Protein AF-A0A423TN05-F1 (afdb_monomer_lite)

Structure (mmCIF, N/CA/C/O backbone):
data_AF-A0A423TN05-F1
#
_entry.id   AF-A0A423TN05-F1
#
loop_
_atom_site.group_PDB
_atom_site.id
_atom_site.type_symbol
_atom_site.label_atom_id
_atom_site.label_alt_id
_atom_site.label_comp_id
_atom_site.label_asym_id
_atom_site.label_entity_id
_atom_site.label_seq_id
_atom_site.pdbx_PDB_ins_code
_atom_site.Cartn_x
_atom_site.Cartn_y
_atom_site.Cartn_z
_atom_site.occupancy
_atom_site.B_iso_or_equiv
_atom_site.auth_seq_id
_atom_site.auth_comp_id
_atom_site.auth_asym_id
_atom_site.auth_atom_id
_atom_site.pdbx_PDB_model_num
ATOM 1 N N . MET A 1 1 ? -18.239 -8.467 17.567 1.00 68.38 1 MET A N 1
ATOM 2 C CA . MET A 1 1 ? -18.371 -7.233 18.370 1.00 68.38 1 MET A CA 1
ATOM 3 C C . MET A 1 1 ? -17.224 -6.339 17.962 1.00 68.38 1 MET A C 1
ATOM 5 O O . MET A 1 1 ? -16.100 -6.819 17.980 1.00 68.38 1 MET A O 1
ATOM 9 N N . HIS A 1 2 ? -17.507 -5.119 17.522 1.00 74.50 2 HIS A N 1
ATOM 10 C CA . HIS A 1 2 ? -16.473 -4.130 17.228 1.00 74.50 2 HIS A CA 1
ATOM 11 C C . HIS A 1 2 ? -16.361 -3.203 18.440 1.00 74.50 2 HIS A C 1
ATOM 13 O O . HIS A 1 2 ? -17.388 -2.873 19.030 1.00 74.50 2 HIS A O 1
ATOM 19 N N . VAL A 1 3 ? -15.141 -2.853 18.846 1.00 79.81 3 VAL A N 1
ATOM 20 C CA . VAL A 1 3 ? -14.885 -2.032 20.035 1.00 79.81 3 VAL A CA 1
ATOM 21 C C . VAL A 1 3 ? -13.972 -0.884 19.646 1.00 79.81 3 VAL A C 1
ATOM 23 O O . VAL A 1 3 ? -12.955 -1.103 18.990 1.00 79.81 3 VAL A O 1
ATOM 26 N N . THR A 1 4 ? -14.320 0.329 20.067 1.00 86.25 4 THR A N 1
ATOM 27 C CA . THR A 1 4 ? -13.468 1.506 19.892 1.00 86.25 4 THR A CA 1
ATOM 28 C C . THR A 1 4 ? -12.917 1.948 21.241 1.00 86.25 4 THR A C 1
ATOM 30 O O . THR A 1 4 ? -13.667 2.341 22.134 1.00 86.25 4 THR A O 1
ATOM 33 N N . PHE A 1 5 ? -11.595 1.892 21.393 1.00 91.25 5 PHE A N 1
ATOM 34 C CA . PHE A 1 5 ? -10.925 2.223 22.645 1.00 91.25 5 PHE A CA 1
ATOM 35 C C . PHE A 1 5 ? -10.486 3.692 22.665 1.00 91.25 5 PHE A C 1
ATOM 37 O O . PHE A 1 5 ? -9.635 4.103 21.882 1.00 91.25 5 PHE A O 1
ATOM 44 N N . HIS A 1 6 ? -11.068 4.475 23.576 1.00 90.75 6 HIS A N 1
ATOM 45 C CA . HIS A 1 6 ? -10.714 5.885 23.806 1.00 90.75 6 HIS A CA 1
ATOM 46 C C . HIS A 1 6 ? -10.140 6.126 25.212 1.00 90.75 6 HIS A C 1
ATOM 48 O O . HIS A 1 6 ? -9.996 7.272 25.629 1.00 90.75 6 HIS A O 1
ATOM 54 N N . GLY A 1 7 ? -9.873 5.053 25.958 1.00 91.56 7 GLY A N 1
ATOM 55 C CA . GLY A 1 7 ? -9.430 5.094 27.347 1.00 91.56 7 GLY A CA 1
ATOM 56 C C . GLY A 1 7 ? -10.239 4.166 28.248 1.00 91.56 7 GLY A C 1
ATOM 57 O O . GLY A 1 7 ? -11.402 3.849 27.966 1.00 91.56 7 GLY A O 1
ATOM 58 N N . ARG A 1 8 ? -9.598 3.763 29.349 1.00 95.50 8 ARG A N 1
ATOM 59 C CA . ARG A 1 8 ? -10.096 2.840 30.376 1.00 95.50 8 ARG A CA 1
ATOM 60 C C . ARG A 1 8 ? -11.562 3.053 30.749 1.00 95.50 8 ARG A C 1
ATOM 62 O O . ARG A 1 8 ? -12.398 2.192 30.487 1.00 95.50 8 ARG A O 1
ATOM 69 N N . ASP A 1 9 ? -11.891 4.215 31.310 1.00 96.00 9 ASP A N 1
ATOM 70 C CA . ASP A 1 9 ? -13.208 4.432 31.920 1.00 96.00 9 ASP A CA 1
ATOM 71 C C . ASP A 1 9 ? -14.347 4.349 30.898 1.00 96.00 9 ASP A C 1
ATOM 73 O O . ASP A 1 9 ? -15.434 3.856 31.195 1.00 96.00 9 ASP A O 1
ATOM 77 N N . ARG A 1 10 ? -14.108 4.834 29.673 1.00 95.12 10 ARG A N 1
ATOM 78 C CA . ARG A 1 10 ? -15.095 4.766 28.591 1.00 95.12 10 ARG A CA 1
ATOM 79 C C . ARG A 1 10 ? -15.298 3.328 28.131 1.00 95.12 10 ARG A C 1
ATOM 81 O O . ARG A 1 10 ? -16.438 2.900 27.985 1.00 95.12 10 ARG A O 1
ATOM 88 N N . PHE A 1 11 ? -14.207 2.589 27.954 1.00 95.88 11 PHE A N 1
ATOM 89 C CA . PHE A 1 11 ? -14.246 1.197 27.523 1.00 95.88 11 PHE A CA 1
ATOM 90 C C . PHE A 1 11 ? -15.026 0.313 28.504 1.00 95.88 11 PHE A C 1
ATOM 92 O O . PHE A 1 11 ? -15.902 -0.445 28.093 1.00 95.88 11 PHE A O 1
ATOM 99 N N . LEU A 1 12 ? -14.767 0.454 29.804 1.00 95.88 12 LEU A N 1
ATOM 100 C CA . LEU A 1 12 ? -15.429 -0.350 30.833 1.00 95.88 12 LEU A CA 1
ATOM 101 C C . LEU A 1 12 ? -16.921 -0.041 30.937 1.00 95.88 12 LEU A C 1
ATOM 103 O O . LEU A 1 12 ? -17.728 -0.962 31.058 1.00 95.88 12 LEU A O 1
ATOM 107 N N . ARG A 1 13 ? -17.297 1.240 30.832 1.00 96.12 13 ARG A N 1
ATOM 108 C CA . ARG A 1 13 ? -18.707 1.649 30.823 1.00 96.12 13 ARG A CA 1
ATOM 109 C C . ARG A 1 13 ? -19.457 1.154 29.590 1.00 96.12 13 ARG A C 1
ATOM 111 O O . ARG A 1 13 ? -20.594 0.720 29.721 1.00 96.12 13 ARG A O 1
ATOM 118 N N . GLU A 1 14 ? -18.853 1.245 28.407 1.00 94.94 14 GLU A N 1
ATOM 119 C CA . GLU A 1 14 ? -19.533 0.930 27.142 1.00 94.94 14 GLU A CA 1
ATOM 120 C C . GLU A 1 14 ? -19.560 -0.576 26.840 1.00 94.94 14 GLU A C 1
ATOM 122 O O . GLU A 1 14 ? -20.559 -1.085 26.333 1.00 94.94 14 GLU A O 1
ATOM 127 N N . TYR A 1 15 ? -18.486 -1.303 27.161 1.00 95.06 15 TYR A N 1
ATOM 128 C CA . TYR A 1 15 ? -18.308 -2.692 26.726 1.00 95.06 15 TYR A CA 1
ATOM 129 C C . TYR A 1 15 ? -18.210 -3.698 27.877 1.00 95.06 15 TYR A C 1
ATOM 131 O O . TYR A 1 15 ? -18.314 -4.897 27.621 1.00 95.06 15 TYR A O 1
ATOM 139 N N . GLY A 1 16 ? -18.042 -3.258 29.130 1.00 94.38 16 GLY A N 1
ATOM 140 C CA . GLY A 1 16 ? -17.776 -4.144 30.268 1.00 94.38 16 GLY A CA 1
ATOM 141 C C . GLY A 1 16 ? -18.846 -5.217 30.480 1.00 94.38 16 GLY A C 1
ATOM 142 O O . GLY A 1 16 ? -18.536 -6.407 30.515 1.00 94.38 16 GLY A O 1
ATOM 143 N N . GLU A 1 17 ? -20.118 -4.825 30.552 1.00 94.81 17 GLU A N 1
ATOM 144 C CA . GLU A 1 17 ? -21.219 -5.779 30.757 1.00 94.81 17 GLU A CA 1
ATOM 145 C C . GLU A 1 17 ? -21.433 -6.694 29.544 1.00 94.81 17 GLU A C 1
ATOM 147 O O . GLU A 1 17 ? -21.619 -7.902 29.694 1.00 94.81 17 GLU A O 1
ATOM 152 N N . VAL A 1 18 ? -21.305 -6.160 28.325 1.00 94.56 18 VAL A N 1
ATOM 153 C CA . VAL A 1 18 ? -21.417 -6.956 27.091 1.00 94.56 18 VAL A CA 1
ATOM 154 C C . VAL A 1 18 ? -20.306 -8.008 27.010 1.00 94.56 18 VAL A C 1
ATOM 156 O O . VAL A 1 18 ? -20.554 -9.146 26.605 1.00 94.56 18 VAL A O 1
ATOM 159 N N . LEU A 1 19 ? -19.085 -7.654 27.418 1.00 93.56 19 LEU A N 1
ATOM 160 C CA . LEU A 1 19 ? -17.951 -8.573 27.484 1.00 93.56 19 LEU A CA 1
ATOM 161 C C . LEU A 1 19 ? -18.194 -9.676 28.518 1.00 93.56 19 LEU A C 1
ATOM 163 O O . LEU A 1 19 ? -17.976 -10.848 28.204 1.00 93.56 19 LEU A O 1
ATOM 167 N N . LYS A 1 20 ? -18.705 -9.335 29.708 1.00 94.44 20 LYS A N 1
ATOM 168 C CA . LYS A 1 20 ? -19.071 -10.322 30.738 1.00 94.44 20 LYS A CA 1
ATOM 169 C C . LYS A 1 20 ? -20.142 -11.291 30.254 1.00 94.44 20 LYS A C 1
ATOM 171 O O . LYS A 1 20 ? -19.968 -12.501 30.373 1.00 94.44 20 LYS A O 1
ATOM 176 N N . MET A 1 21 ? -21.197 -10.786 29.611 1.00 93.75 21 MET A N 1
ATOM 177 C CA . MET A 1 21 ? -22.241 -11.621 29.002 1.00 93.75 21 MET A CA 1
ATOM 178 C C . MET A 1 21 ? -21.695 -12.579 27.934 1.00 93.75 21 MET A C 1
ATOM 180 O O . MET A 1 21 ? -22.282 -13.630 27.687 1.00 93.75 21 MET A O 1
ATOM 184 N N . LYS A 1 22 ? -20.572 -12.234 27.296 1.00 90.44 22 LYS A N 1
ATOM 185 C CA . LYS A 1 22 ? -19.882 -13.078 26.310 1.00 90.44 22 LYS A CA 1
ATOM 186 C C . LYS A 1 22 ? -18.783 -13.964 26.908 1.00 90.44 22 LYS A C 1
ATOM 188 O O . LYS A 1 22 ? -18.061 -14.605 26.150 1.00 90.44 22 LYS A O 1
ATOM 193 N N . GLY A 1 23 ? -18.680 -14.037 28.235 1.00 92.56 23 GLY A N 1
ATOM 194 C CA . GLY A 1 23 ? -17.768 -14.935 28.945 1.00 92.56 23 GLY A CA 1
ATOM 195 C C . GLY A 1 23 ? -16.442 -14.307 29.384 1.00 92.56 23 GLY A C 1
ATOM 196 O O . GLY A 1 23 ? -15.579 -15.023 29.891 1.00 92.56 23 GLY A O 1
ATOM 197 N N . CYS A 1 24 ? -16.256 -12.992 29.226 1.00 90.38 24 CYS A N 1
ATOM 198 C CA . CYS A 1 24 ? -15.101 -12.297 29.795 1.00 90.38 24 CYS A CA 1
ATOM 199 C C . CYS A 1 24 ? -15.228 -12.239 31.326 1.00 90.38 24 CYS A C 1
ATOM 201 O O . CYS A 1 24 ? -16.207 -11.710 31.847 1.00 90.38 24 CYS A O 1
ATOM 203 N N . ARG A 1 25 ? -14.243 -12.774 32.058 1.00 92.31 25 ARG A N 1
ATOM 204 C CA . ARG A 1 25 ? -14.286 -12.808 33.531 1.00 92.31 25 ARG A CA 1
ATOM 205 C C . ARG A 1 25 ? -14.099 -11.423 34.147 1.00 92.31 25 ARG A C 1
ATOM 207 O O . ARG A 1 25 ? -14.848 -11.062 35.049 1.00 92.31 25 ARG A O 1
ATOM 214 N N . ASN A 1 26 ? -13.132 -10.658 33.645 1.00 94.25 26 ASN A N 1
ATOM 215 C CA . ASN A 1 26 ? -12.860 -9.301 34.095 1.00 94.25 26 ASN A CA 1
ATOM 216 C C . ASN A 1 26 ? -12.418 -8.416 32.912 1.00 94.25 26 ASN A C 1
ATOM 218 O O . ASN A 1 26 ? -11.277 -8.520 32.468 1.00 94.25 26 ASN A O 1
ATOM 222 N N . PRO A 1 27 ? -13.299 -7.544 32.389 1.00 92.56 27 PRO A N 1
ATOM 223 C CA . PRO A 1 27 ? -12.954 -6.625 31.302 1.00 92.56 27 PRO A CA 1
ATOM 224 C C . PRO A 1 27 ? -11.807 -5.657 31.629 1.00 92.56 27 PRO A C 1
ATOM 226 O O . PRO A 1 27 ? -11.171 -5.156 30.706 1.00 92.56 27 PRO A O 1
ATOM 229 N N . GLU A 1 28 ? -11.534 -5.409 32.914 1.00 94.75 28 GLU A N 1
ATOM 230 C CA . GLU A 1 28 ? -10.420 -4.571 33.370 1.00 94.75 28 GLU A CA 1
ATOM 231 C C . GLU A 1 28 ? -9.064 -5.084 32.884 1.00 94.75 28 GLU A C 1
ATOM 233 O O . GLU A 1 28 ? -8.199 -4.295 32.513 1.00 94.75 28 GLU A O 1
ATOM 238 N N . ASP A 1 29 ? -8.909 -6.408 32.827 1.00 94.00 29 ASP A N 1
ATOM 239 C CA . ASP A 1 29 ? -7.648 -7.059 32.470 1.00 94.00 29 ASP A CA 1
ATOM 240 C C . ASP A 1 29 ? -7.245 -6.749 31.015 1.00 94.00 29 ASP A C 1
ATOM 242 O O . ASP A 1 29 ? -6.069 -6.789 30.670 1.00 94.00 29 ASP A O 1
ATOM 246 N N . LEU A 1 30 ? -8.212 -6.384 30.161 1.00 92.38 30 LEU A N 1
ATOM 247 C CA . LEU A 1 30 ? -7.977 -6.029 28.758 1.00 92.38 30 LEU A CA 1
ATOM 248 C C . LEU A 1 30 ? -7.470 -4.593 28.578 1.00 92.38 30 LEU A C 1
ATOM 250 O O . LEU A 1 30 ? -6.948 -4.259 27.516 1.00 92.38 30 LEU A O 1
ATOM 254 N N . VAL A 1 31 ? -7.657 -3.719 29.571 1.00 94.12 31 VAL A N 1
ATOM 255 C CA . VAL A 1 31 ? -7.372 -2.282 29.432 1.00 94.12 31 VAL A CA 1
ATOM 256 C C . VAL A 1 31 ? -5.892 -2.045 29.164 1.00 94.12 31 VAL A C 1
ATOM 258 O O . VAL A 1 31 ? -5.564 -1.291 28.252 1.00 94.12 31 VAL A O 1
ATOM 261 N N . GLN A 1 32 ? -5.011 -2.716 29.909 1.00 92.94 32 GLN A N 1
ATOM 262 C CA . GLN A 1 32 ? -3.569 -2.552 29.746 1.00 92.94 32 GLN A CA 1
ATOM 263 C C . GLN A 1 32 ? -3.119 -2.946 28.331 1.00 92.94 32 GLN A C 1
ATOM 265 O O . GLN A 1 32 ? -2.434 -2.170 27.668 1.00 92.94 32 GLN A O 1
ATOM 270 N N . GLU A 1 33 ? -3.554 -4.107 27.832 1.00 93.06 33 GLU A N 1
ATOM 271 C CA . GLU A 1 33 ? -3.211 -4.565 26.479 1.00 93.06 33 GLU A CA 1
ATOM 272 C C . GLU A 1 33 ? -3.731 -3.604 25.396 1.00 93.06 33 GLU A C 1
ATOM 274 O O . GLU A 1 33 ? -3.050 -3.345 24.402 1.00 93.06 33 GLU A O 1
ATOM 279 N N . LEU A 1 34 ? -4.927 -3.036 25.587 1.00 93.25 34 LEU A N 1
ATOM 280 C CA . LEU A 1 34 ? -5.506 -2.060 24.662 1.00 93.25 34 LEU A CA 1
ATOM 281 C C . LEU A 1 34 ? -4.737 -0.732 24.668 1.00 93.25 34 LEU A C 1
ATOM 283 O O . LEU A 1 34 ? -4.505 -0.160 23.601 1.00 93.25 34 LEU A O 1
ATOM 287 N N . GLU A 1 35 ? -4.319 -0.247 25.837 1.00 94.00 35 GLU A N 1
ATOM 288 C CA . GLU A 1 35 ? -3.491 0.958 25.963 1.00 94.00 35 GLU A CA 1
ATOM 289 C C . GLU A 1 35 ? -2.118 0.761 25.313 1.00 94.00 35 GLU A C 1
ATOM 291 O O . GLU A 1 35 ? -1.674 1.606 24.528 1.00 94.00 35 GLU A O 1
ATOM 296 N N . GLU A 1 36 ? -1.479 -0.381 25.564 1.00 92.69 36 GLU A N 1
ATOM 297 C CA . GLU A 1 36 ? -0.217 -0.761 24.932 1.00 92.69 36 GLU A CA 1
ATOM 298 C C . GLU A 1 36 ? -0.355 -0.862 23.405 1.00 92.69 36 GLU A C 1
ATOM 300 O O . GLU A 1 36 ? 0.489 -0.336 22.673 1.00 92.69 36 GLU A O 1
ATOM 305 N N . GLU A 1 37 ? -1.438 -1.456 22.896 1.00 89.69 37 GLU A N 1
ATOM 306 C CA . GLU A 1 37 ? -1.699 -1.561 21.457 1.00 89.69 37 GLU A CA 1
ATOM 307 C C . GLU A 1 37 ? -1.953 -0.192 20.807 1.00 89.69 37 GLU A C 1
ATOM 309 O O . GLU A 1 37 ? -1.458 0.068 19.704 1.00 89.69 37 GLU A O 1
ATOM 314 N N . VAL A 1 38 ? -2.673 0.717 21.477 1.00 88.25 38 VAL A N 1
ATOM 315 C CA . VAL A 1 38 ? -2.860 2.096 20.995 1.00 88.25 38 VAL A CA 1
ATOM 316 C C . VAL A 1 38 ? -1.521 2.821 20.915 1.00 88.25 38 VAL A C 1
ATOM 318 O O . VAL A 1 38 ? -1.199 3.388 19.867 1.00 88.25 38 VAL A O 1
ATOM 321 N N . LEU A 1 39 ? -0.705 2.755 21.970 1.00 89.12 39 LEU A N 1
ATOM 322 C CA . LEU A 1 39 ? 0.628 3.363 21.987 1.00 89.12 39 LEU A CA 1
ATOM 323 C C . LEU A 1 39 ? 1.534 2.767 20.904 1.00 89.12 39 LEU A C 1
ATOM 325 O O . LEU A 1 39 ? 2.240 3.501 20.204 1.00 89.12 39 LEU A O 1
ATOM 329 N N . ARG A 1 40 ? 1.493 1.445 20.713 1.00 87.56 40 ARG A N 1
ATOM 330 C CA . ARG A 1 40 ? 2.236 0.757 19.652 1.00 87.56 40 ARG A CA 1
ATOM 331 C C . ARG A 1 40 ? 1.809 1.251 18.270 1.00 87.56 40 ARG A C 1
ATOM 333 O O . ARG A 1 40 ? 2.670 1.539 17.440 1.00 87.56 40 ARG A O 1
ATOM 340 N N . ARG A 1 41 ? 0.503 1.394 18.008 1.00 80.00 41 ARG A N 1
ATOM 341 C CA . ARG A 1 41 ? -0.023 1.897 16.722 1.00 80.00 41 ARG A CA 1
ATOM 342 C C . ARG A 1 41 ? 0.309 3.364 16.467 1.00 80.00 41 ARG A C 1
ATOM 344 O O . ARG A 1 41 ? 0.616 3.704 15.327 1.00 80.00 41 ARG A O 1
ATOM 351 N N . GLN A 1 42 ? 0.300 4.204 17.500 1.00 80.38 42 GLN A N 1
ATOM 352 C CA . GLN A 1 42 ? 0.717 5.607 17.397 1.00 80.38 42 GLN A CA 1
ATOM 353 C C . GLN A 1 42 ? 2.190 5.724 16.982 1.00 80.38 42 GLN A C 1
ATOM 355 O O . GLN A 1 42 ? 2.520 6.479 16.069 1.00 80.38 42 GLN A O 1
ATOM 360 N N . LYS A 1 43 ? 3.071 4.912 17.581 1.00 80.88 43 LYS A N 1
ATOM 361 C CA . LYS A 1 43 ? 4.502 4.872 17.231 1.00 80.88 43 LYS A CA 1
ATOM 362 C C . LYS A 1 43 ? 4.768 4.248 15.860 1.00 80.88 43 LYS A C 1
ATOM 364 O O . LYS A 1 43 ? 5.750 4.587 15.201 1.00 80.88 43 LYS A O 1
ATOM 369 N N . LEU A 1 44 ? 3.877 3.373 15.396 1.00 76.69 44 LEU A N 1
ATOM 370 C CA . LEU A 1 44 ? 4.066 2.579 14.183 1.00 76.69 44 LEU A CA 1
ATOM 371 C C . LEU A 1 44 ? 4.265 3.421 12.922 1.00 76.69 44 LEU A C 1
ATOM 373 O O . LEU A 1 44 ? 5.001 3.006 12.027 1.00 76.69 44 LEU A O 1
ATOM 377 N N . GLN A 1 45 ? 3.610 4.582 12.825 1.00 65.25 45 GLN A N 1
ATOM 378 C CA . GLN A 1 45 ? 3.773 5.476 11.677 1.00 65.25 45 GLN A CA 1
ATOM 379 C C . GLN A 1 45 ? 5.182 6.061 11.623 1.00 65.25 45 GLN A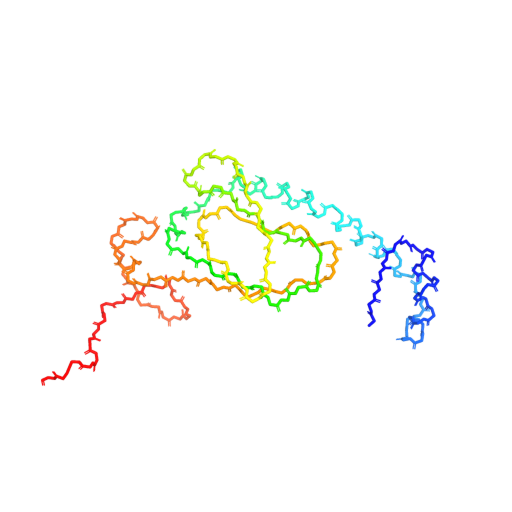 C 1
ATOM 381 O O . GLN A 1 45 ? 5.825 5.972 10.576 1.00 65.25 45 GLN A O 1
ATOM 386 N N . GLU A 1 46 ? 5.672 6.606 12.738 1.00 73.19 46 GLU A N 1
ATOM 387 C CA . GLU A 1 46 ? 7.011 7.189 12.828 1.00 73.19 46 GLU A CA 1
ATOM 388 C C . GLU A 1 46 ? 8.091 6.113 12.663 1.00 73.19 46 GLU A C 1
ATOM 390 O O . GLU A 1 46 ? 9.022 6.278 11.878 1.00 73.19 46 GLU A O 1
ATOM 395 N N . GLU A 1 47 ? 7.929 4.961 13.313 1.00 78.75 47 GLU A N 1
ATOM 396 C CA . GLU A 1 47 ? 8.836 3.822 13.169 1.00 78.75 47 GLU A CA 1
ATOM 397 C C . GLU A 1 47 ? 8.838 3.256 11.746 1.00 78.75 47 GLU A C 1
ATOM 399 O O . GLU A 1 47 ? 9.897 2.925 11.216 1.00 78.75 47 GLU A O 1
ATOM 404 N N . SER A 1 48 ? 7.676 3.160 11.092 1.00 70.94 48 SER A N 1
ATOM 405 C CA . SER A 1 48 ? 7.573 2.755 9.684 1.00 70.94 48 SER A CA 1
ATOM 406 C C . SER A 1 48 ? 8.235 3.774 8.757 1.00 70.94 48 SER A C 1
ATOM 408 O O . SER A 1 48 ? 8.857 3.392 7.764 1.00 70.94 48 SER A O 1
ATOM 410 N N . TRP A 1 49 ? 8.140 5.066 9.077 1.00 69.06 49 TRP A N 1
ATOM 411 C CA . TRP A 1 49 ? 8.835 6.131 8.356 1.00 69.06 49 TRP A CA 1
ATOM 412 C C . TRP A 1 49 ? 10.352 6.031 8.518 1.00 69.06 49 TRP A C 1
ATOM 414 O O . TRP A 1 49 ? 11.064 5.975 7.517 1.00 69.06 49 TRP A O 1
ATOM 424 N N . ARG A 1 50 ? 10.842 5.920 9.758 1.00 76.25 50 ARG A N 1
ATOM 425 C CA . ARG A 1 50 ? 12.268 5.738 10.071 1.00 76.25 50 ARG A CA 1
ATOM 426 C C . ARG A 1 50 ? 12.818 4.475 9.421 1.00 76.25 50 ARG A C 1
ATOM 428 O O . ARG A 1 50 ? 13.880 4.511 8.813 1.00 76.25 50 ARG A O 1
ATOM 435 N N . ARG A 1 51 ? 12.071 3.369 9.467 1.00 77.06 51 ARG A N 1
ATOM 436 C CA . ARG A 1 51 ? 12.443 2.109 8.812 1.00 77.06 51 ARG A CA 1
ATOM 437 C C . ARG A 1 51 ? 12.480 2.252 7.297 1.00 77.06 51 ARG A C 1
ATOM 439 O O . ARG A 1 51 ? 13.411 1.756 6.680 1.00 77.06 51 ARG A O 1
ATOM 446 N N . ARG A 1 52 ? 11.516 2.952 6.691 1.00 66.69 52 ARG A N 1
ATOM 447 C CA . ARG A 1 52 ? 11.544 3.256 5.252 1.00 66.69 52 ARG A CA 1
ATOM 448 C C . ARG A 1 52 ? 12.739 4.125 4.876 1.00 66.69 52 ARG A C 1
ATOM 450 O O . ARG A 1 52 ? 13.361 3.830 3.867 1.00 66.69 52 ARG A O 1
ATOM 457 N N . GLN A 1 53 ? 13.082 5.138 5.671 1.00 67.62 53 GLN A N 1
ATOM 458 C CA . GLN A 1 53 ? 14.284 5.951 5.455 1.00 67.62 53 GLN A CA 1
ATOM 459 C C . GLN A 1 53 ? 15.564 5.127 5.594 1.00 67.62 53 GLN A C 1
ATOM 461 O O . GLN A 1 53 ? 16.445 5.248 4.753 1.00 67.62 53 GLN A O 1
ATOM 466 N N . LEU A 1 54 ? 15.650 4.269 6.612 1.00 75.94 54 LEU A N 1
ATOM 467 C CA . LEU A 1 54 ? 16.792 3.387 6.846 1.00 75.94 54 LEU A CA 1
ATOM 468 C C . LEU A 1 54 ? 16.967 2.378 5.708 1.00 75.94 54 LEU A C 1
ATOM 470 O O . LEU A 1 54 ? 18.063 2.205 5.192 1.00 75.94 54 LEU A O 1
ATOM 474 N N . VAL A 1 55 ? 15.878 1.735 5.285 1.00 70.12 55 VAL A N 1
ATOM 475 C CA . VAL A 1 55 ? 15.885 0.852 4.118 1.00 70.12 55 VAL A CA 1
ATOM 476 C C . VAL A 1 55 ? 16.271 1.662 2.885 1.00 70.12 55 VAL A C 1
ATOM 478 O O 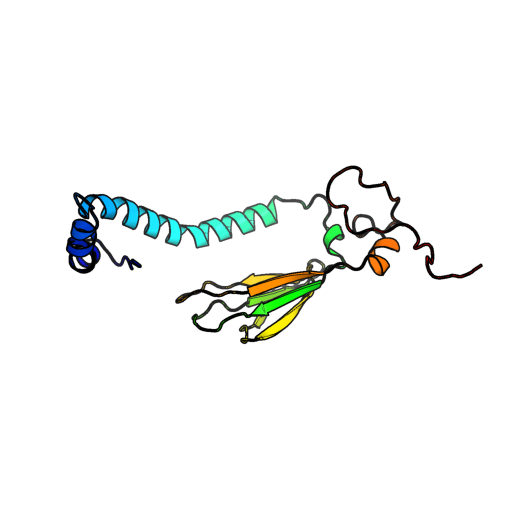. VAL A 1 55 ? 17.189 1.272 2.195 1.00 70.12 55 VAL A O 1
ATOM 481 N N . ALA A 1 56 ? 15.682 2.827 2.630 1.00 64.56 56 ALA A N 1
ATOM 482 C CA . ALA A 1 56 ? 16.065 3.646 1.480 1.00 64.56 56 ALA A CA 1
ATOM 483 C C . ALA A 1 56 ? 17.543 4.093 1.499 1.00 64.56 56 ALA A C 1
ATOM 485 O O . ALA A 1 56 ? 18.126 4.248 0.430 1.00 64.56 56 ALA A O 1
ATOM 486 N N . SER A 1 57 ? 18.148 4.298 2.676 1.00 71.69 57 SER A N 1
ATOM 487 C CA . SER A 1 57 ? 19.540 4.749 2.802 1.00 71.69 57 SER A CA 1
ATOM 488 C C . SER A 1 57 ? 20.568 3.618 2.821 1.00 71.69 57 SER A C 1
ATOM 490 O O . SER A 1 57 ? 21.708 3.840 2.424 1.00 71.69 57 SER A O 1
ATOM 492 N N . GLN A 1 58 ? 20.192 2.420 3.276 1.00 76.31 58 GLN A N 1
ATOM 493 C CA . GLN A 1 58 ? 21.111 1.284 3.433 1.00 76.31 58 GLN A CA 1
ATOM 494 C C . GLN A 1 58 ? 20.851 0.152 2.438 1.00 76.31 58 GLN A C 1
ATOM 496 O O . GLN A 1 58 ? 21.770 -0.578 2.068 1.00 76.31 58 GLN A O 1
ATOM 501 N N . TYR A 1 59 ? 19.605 -0.023 1.998 1.00 69.25 59 TYR A N 1
ATOM 502 C CA . TYR A 1 59 ? 19.2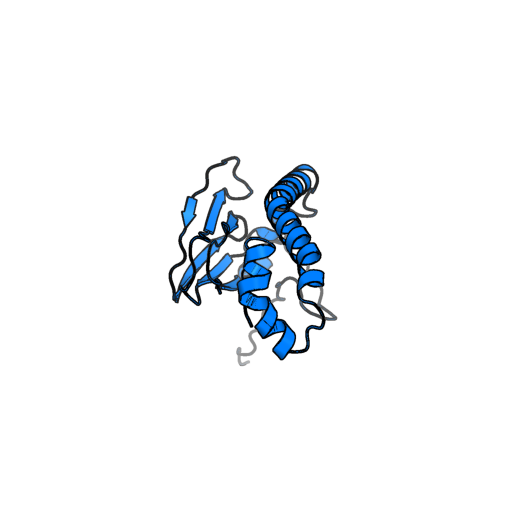43 -1.069 1.054 1.00 69.25 59 TYR A CA 1
ATOM 503 C C . TYR A 1 59 ? 19.645 -0.656 -0.354 1.00 69.25 59 TYR A C 1
ATOM 505 O O . TYR A 1 59 ? 18.959 0.098 -1.045 1.00 69.25 59 TYR A O 1
ATOM 513 N N . THR A 1 60 ? 20.752 -1.229 -0.805 1.00 60.62 60 THR A N 1
ATOM 514 C CA . THR A 1 60 ? 21.074 -1.247 -2.225 1.00 60.62 60 THR A CA 1
ATOM 515 C C . THR A 1 60 ? 20.268 -2.374 -2.855 1.00 60.62 60 THR A C 1
ATOM 517 O O . THR A 1 60 ? 20.476 -3.549 -2.548 1.00 60.62 60 THR A O 1
ATOM 520 N N . GLN A 1 61 ? 19.305 -2.019 -3.708 1.00 57.31 61 GLN A N 1
ATOM 521 C CA . GLN A 1 61 ? 18.575 -2.999 -4.506 1.00 57.31 61 GLN A CA 1
ATOM 522 C C . GLN A 1 61 ? 19.581 -3.859 -5.263 1.00 57.31 61 GLN A C 1
ATOM 524 O O . GLN A 1 61 ? 20.352 -3.336 -6.061 1.00 57.31 61 GLN A O 1
ATOM 529 N N . LEU A 1 62 ? 19.528 -5.177 -5.049 1.00 54.41 62 LEU A N 1
ATOM 530 C CA . LEU A 1 62 ? 20.434 -6.113 -5.719 1.00 54.41 62 LEU A CA 1
ATOM 531 C C . LEU A 1 62 ? 20.362 -5.968 -7.246 1.00 54.41 62 LEU A C 1
ATOM 533 O O . LEU A 1 62 ? 21.333 -6.234 -7.937 1.00 54.41 62 LEU A O 1
ATOM 537 N N . ASN A 1 63 ? 19.204 -5.531 -7.756 1.00 54.84 63 ASN A N 1
ATOM 538 C CA . ASN A 1 63 ? 18.966 -5.259 -9.164 1.00 54.84 63 ASN A CA 1
ATOM 539 C C . ASN A 1 63 ? 17.881 -4.167 -9.312 1.00 54.84 63 ASN A C 1
ATOM 541 O O . ASN A 1 63 ? 16.684 -4.463 -9.298 1.00 54.84 63 ASN A O 1
ATOM 545 N N . PRO A 1 64 ? 18.243 -2.885 -9.446 1.00 52.53 64 PRO A N 1
ATOM 546 C CA . PRO A 1 64 ? 17.267 -1.803 -9.585 1.00 52.53 64 PRO A CA 1
ATOM 547 C C . PRO A 1 64 ? 16.452 -1.939 -10.877 1.00 52.53 64 PRO A C 1
ATOM 549 O O . PRO A 1 64 ? 15.257 -1.644 -10.923 1.00 52.53 64 PRO A O 1
ATOM 552 N N . HIS A 1 65 ? 17.073 -2.436 -11.943 1.00 51.56 65 HIS A N 1
ATOM 553 C CA . HIS A 1 65 ? 16.485 -2.440 -13.276 1.00 51.56 65 HIS A CA 1
ATOM 554 C C . HIS A 1 65 ? 15.290 -3.409 -13.415 1.00 51.56 65 HIS A C 1
ATOM 556 O O . HIS A 1 65 ? 14.411 -3.108 -14.213 1.00 51.56 65 HIS A O 1
ATOM 562 N N . ILE A 1 66 ? 15.134 -4.463 -12.582 1.00 51.28 66 ILE A N 1
ATOM 563 C CA . ILE A 1 66 ? 14.057 -5.494 -12.704 1.00 51.28 66 ILE A CA 1
ATOM 564 C C . ILE A 1 66 ? 12.643 -4.896 -12.864 1.00 51.28 66 ILE A C 1
ATOM 566 O O . ILE A 1 66 ? 11.751 -5.486 -13.487 1.00 51.28 66 ILE A O 1
ATOM 570 N N . PHE A 1 67 ? 12.414 -3.714 -12.294 1.00 54.50 67 PHE A N 1
ATOM 571 C CA . PHE A 1 67 ? 11.120 -3.037 -12.320 1.00 54.50 67 PHE A CA 1
ATOM 572 C C . PHE A 1 67 ? 10.784 -2.324 -13.644 1.00 54.50 67 PHE A C 1
ATOM 574 O O . PHE A 1 67 ? 9.714 -1.735 -13.730 1.00 54.50 67 PHE A O 1
ATOM 581 N N . THR A 1 68 ? 11.634 -2.373 -14.675 1.00 54.16 68 THR A N 1
ATOM 582 C CA . THR A 1 68 ? 11.568 -1.519 -15.887 1.00 54.16 68 THR A CA 1
ATOM 583 C C . THR A 1 68 ? 10.292 -1.531 -16.709 1.00 54.16 68 THR A C 1
ATOM 585 O O . THR A 1 68 ? 10.094 -0.591 -17.464 1.00 54.16 68 THR A O 1
ATOM 588 N N . LEU A 1 69 ? 9.391 -2.505 -16.582 1.00 57.62 69 LEU A N 1
ATOM 589 C CA . LEU A 1 69 ? 8.260 -2.622 -17.518 1.00 57.62 69 LEU A CA 1
ATOM 590 C C . LEU A 1 69 ? 6.979 -3.176 -16.885 1.00 57.62 69 LEU A C 1
ATOM 592 O O . LEU A 1 69 ? 6.175 -3.825 -17.556 1.00 57.62 69 LEU A O 1
ATOM 596 N N . GLN A 1 70 ? 6.808 -2.986 -15.578 1.00 72.62 70 GLN A N 1
ATOM 597 C CA . GLN A 1 70 ? 5.614 -3.455 -14.877 1.00 72.62 70 GLN A CA 1
ATOM 598 C C . GLN A 1 70 ? 4.615 -2.311 -14.783 1.00 72.62 70 GLN A C 1
ATOM 600 O O . GLN A 1 70 ? 4.974 -1.205 -14.384 1.00 72.62 70 GLN A O 1
ATOM 605 N N . VAL A 1 71 ? 3.374 -2.577 -15.170 1.00 86.19 71 VAL A N 1
ATOM 606 C CA . VAL A 1 71 ? 2.264 -1.644 -14.983 1.00 86.19 71 VAL A CA 1
ATOM 607 C C . VAL A 1 71 ? 1.367 -2.232 -13.910 1.00 86.19 71 VAL A C 1
ATOM 609 O O . VAL A 1 71 ? 1.083 -3.432 -13.922 1.00 86.19 71 VAL A O 1
ATOM 612 N N . THR A 1 72 ? 0.938 -1.397 -12.978 1.00 90.25 72 THR A N 1
ATOM 613 C CA . THR A 1 72 ? -0.010 -1.778 -11.938 1.00 90.25 72 THR A CA 1
ATOM 614 C C . THR A 1 72 ? -1.362 -1.179 -12.277 1.00 90.25 72 THR A C 1
ATOM 616 O O . THR A 1 72 ? -1.459 0.018 -12.547 1.00 90.25 72 THR A O 1
ATOM 619 N N . LEU A 1 73 ? -2.397 -2.014 -12.256 1.00 93.44 73 LEU A N 1
ATOM 620 C CA . LEU A 1 73 ? -3.786 -1.575 -12.250 1.00 93.44 73 LEU A CA 1
ATOM 621 C C . LEU A 1 73 ? -4.315 -1.690 -10.822 1.00 93.44 73 LEU A C 1
ATOM 623 O O . LEU A 1 73 ? -4.255 -2.764 -10.227 1.00 93.44 73 LEU A O 1
ATOM 627 N N . ASN A 1 74 ? -4.814 -0.589 -10.275 1.00 95.69 74 ASN A N 1
ATOM 628 C CA . ASN A 1 74 ? -5.372 -0.515 -8.932 1.00 95.69 74 ASN A CA 1
ATOM 629 C C . ASN A 1 74 ? -6.830 -0.046 -9.017 1.00 95.69 74 ASN A C 1
ATOM 631 O O . ASN A 1 74 ? -7.086 1.072 -9.452 1.00 95.69 74 ASN A O 1
ATOM 635 N N . ILE A 1 75 ? -7.779 -0.893 -8.630 1.00 96.19 75 ILE A N 1
ATOM 636 C CA . ILE A 1 75 ? -9.220 -0.637 -8.752 1.00 96.19 75 ILE A CA 1
ATOM 637 C C . ILE A 1 75 ? -9.820 -0.482 -7.357 1.00 96.19 75 ILE A C 1
ATOM 639 O O . ILE A 1 75 ? -9.625 -1.361 -6.515 1.00 96.19 75 ILE A O 1
ATOM 643 N N . SER A 1 76 ? -10.565 0.603 -7.118 1.00 95.50 76 SER A N 1
ATOM 644 C CA . SER A 1 76 ? -11.312 0.767 -5.861 1.00 95.50 76 SER A CA 1
ATOM 645 C C . SER A 1 76 ? -12.565 -0.102 -5.866 1.00 95.50 76 SER A C 1
ATOM 647 O O . SER A 1 76 ? -13.344 -0.052 -6.822 1.00 95.50 76 SER A O 1
ATOM 649 N N . LEU A 1 77 ? -12.773 -0.879 -4.803 1.00 95.81 77 LEU A N 1
ATOM 650 C CA . LEU A 1 77 ? -13.911 -1.795 -4.667 1.00 95.81 77 LEU A CA 1
ATOM 651 C C . LEU A 1 77 ? -14.994 -1.281 -3.712 1.00 95.81 77 LEU A C 1
ATOM 653 O O . LEU A 1 77 ? -16.070 -1.870 -3.658 1.00 95.81 77 LEU A O 1
ATOM 657 N N . ASN A 1 78 ? -14.728 -0.213 -2.960 1.00 95.81 78 ASN A N 1
ATOM 658 C CA . ASN A 1 78 ? -15.713 0.432 -2.096 1.00 95.81 78 ASN A CA 1
ATOM 659 C C . ASN A 1 78 ? -15.428 1.935 -1.926 1.00 95.81 78 ASN A C 1
ATOM 661 O O . ASN A 1 78 ? -14.416 2.439 -2.421 1.00 95.81 78 ASN A O 1
ATOM 665 N N . GLU A 1 79 ? -16.331 2.626 -1.227 1.00 94.81 79 GLU A N 1
ATOM 666 C CA . GLU A 1 79 ? -16.218 4.052 -0.875 1.00 94.81 79 GLU A CA 1
ATOM 667 C C . GLU A 1 79 ? -16.604 4.361 0.586 1.00 94.81 79 GLU A C 1
ATOM 669 O O . GLU A 1 79 ? -16.544 5.509 1.012 1.00 94.81 79 GLU A O 1
ATOM 674 N N . ASP A 1 80 ? -16.920 3.338 1.390 1.00 95.56 80 ASP A N 1
ATOM 675 C CA . ASP A 1 80 ? -17.305 3.470 2.805 1.00 95.56 80 ASP A CA 1
ATOM 676 C C . ASP A 1 80 ? -16.082 3.662 3.732 1.00 95.56 80 ASP A C 1
ATOM 678 O O . ASP A 1 80 ? -15.834 2.888 4.666 1.00 95.56 80 ASP A O 1
ATOM 682 N N . TYR A 1 81 ? -15.252 4.663 3.437 1.00 94.00 81 TYR A N 1
ATOM 683 C CA . TYR A 1 81 ? -14.078 5.039 4.228 1.00 94.00 81 TYR A CA 1
ATOM 684 C C . TYR A 1 81 ? -13.778 6.541 4.114 1.00 94.00 81 TYR A C 1
ATOM 686 O O . TYR A 1 81 ? -14.326 7.242 3.268 1.00 94.00 81 TYR A O 1
ATOM 694 N N . SER A 1 82 ? -12.905 7.053 4.983 1.00 93.25 82 SER A N 1
ATOM 695 C CA . SER A 1 82 ? -12.454 8.453 4.956 1.00 93.25 82 SER A CA 1
ATOM 696 C C . SER A 1 82 ? -10.931 8.556 4.915 1.00 93.25 82 SER A C 1
ATOM 698 O O . SER A 1 82 ? -10.226 7.722 5.495 1.00 93.25 82 SER A O 1
ATOM 700 N N . ASP A 1 83 ? -10.436 9.595 4.238 1.00 93.12 83 ASP A N 1
ATOM 701 C CA . ASP A 1 83 ? -9.024 9.793 3.892 1.00 93.12 83 ASP A CA 1
ATOM 702 C C . ASP A 1 83 ? -8.455 8.614 3.081 1.00 93.12 83 ASP A C 1
ATOM 704 O O . ASP A 1 83 ? -9.156 7.992 2.287 1.00 93.12 83 ASP A O 1
ATOM 708 N N . GLY A 1 84 ? -7.170 8.293 3.234 1.00 91.00 84 GLY A N 1
ATOM 709 C CA . GLY A 1 84 ? -6.571 7.159 2.538 1.00 91.00 84 GLY A CA 1
ATOM 710 C C . GLY A 1 84 ? -6.231 7.412 1.070 1.00 91.00 84 GLY A C 1
ATOM 711 O O . GLY A 1 84 ? -6.105 6.444 0.319 1.00 91.00 84 GLY A O 1
ATOM 712 N N . ASP A 1 85 ? -6.069 8.667 0.649 1.00 94.62 85 ASP A N 1
ATOM 713 C CA . ASP A 1 85 ? -5.645 9.003 -0.714 1.00 94.62 85 ASP A CA 1
ATOM 714 C C . ASP A 1 85 ? -4.341 8.301 -1.094 1.00 94.62 85 ASP A C 1
ATOM 716 O O . ASP A 1 85 ? -3.454 8.056 -0.269 1.00 94.62 85 ASP A O 1
ATOM 720 N N . LEU A 1 86 ? -4.194 7.991 -2.377 1.00 94.69 86 LEU A N 1
ATOM 721 C CA . LEU A 1 86 ? -2.897 7.616 -2.909 1.00 94.69 86 LEU A CA 1
ATOM 722 C C . LEU A 1 86 ? -2.035 8.853 -3.112 1.00 94.69 86 LEU A C 1
ATOM 724 O O . LEU A 1 86 ? -2.532 9.944 -3.369 1.00 94.69 86 LEU A O 1
ATOM 728 N N . TYR A 1 87 ? -0.725 8.669 -3.061 1.00 93.62 87 TYR A N 1
ATOM 729 C CA . TYR A 1 87 ? 0.218 9.649 -3.570 1.00 93.62 87 TYR A 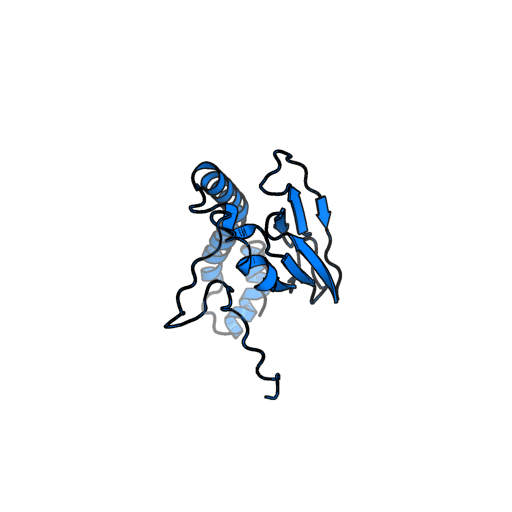CA 1
ATOM 730 C C . TYR A 1 87 ? 1.158 8.987 -4.566 1.00 93.62 87 TYR A C 1
ATOM 732 O O . TYR A 1 87 ? 1.578 7.844 -4.380 1.00 93.62 87 TYR A O 1
ATOM 740 N N . PHE A 1 88 ? 1.517 9.741 -5.594 1.00 92.31 88 PHE A N 1
ATOM 741 C CA . PHE A 1 88 ? 2.436 9.352 -6.649 1.00 92.31 88 PHE A CA 1
ATOM 742 C C . PHE A 1 88 ? 3.568 10.360 -6.711 1.00 92.31 88 PHE A C 1
ATOM 744 O O . PHE A 1 88 ? 3.341 11.564 -6.744 1.00 92.31 88 PHE A O 1
ATOM 751 N N . GLY A 1 89 ? 4.791 9.864 -6.669 1.00 89.19 89 GLY A N 1
ATOM 752 C CA . GLY A 1 89 ? 6.008 10.646 -6.750 1.00 89.19 89 GLY A CA 1
ATOM 753 C C . GLY A 1 89 ? 6.722 10.469 -8.091 1.00 89.19 89 GLY A C 1
ATOM 754 O O . GLY A 1 89 ? 6.108 10.008 -9.061 1.00 89.19 89 GLY A O 1
ATOM 755 N N . PRO A 1 90 ? 8.016 10.816 -8.138 1.00 84.69 90 PRO A N 1
ATOM 756 C CA . PRO A 1 90 ? 8.849 10.663 -9.328 1.00 84.69 90 PRO A CA 1
ATOM 757 C C . PRO A 1 90 ? 8.995 9.199 -9.757 1.00 84.69 90 PRO A C 1
ATOM 759 O O . PRO A 1 90 ? 8.802 8.263 -8.965 1.00 84.69 90 PRO A O 1
ATOM 762 N N . LEU A 1 91 ? 9.423 8.997 -11.002 1.00 82.50 91 LEU A N 1
ATOM 763 C CA . LEU A 1 91 ? 10.019 7.723 -11.400 1.00 82.50 91 LEU A CA 1
ATOM 764 C C . LEU A 1 91 ? 11.334 7.503 -10.653 1.00 82.50 91 LEU A C 1
ATOM 766 O O . LEU A 1 91 ? 12.038 8.447 -10.315 1.00 82.50 91 LEU A O 1
ATOM 770 N N . ARG A 1 92 ? 11.719 6.241 -10.439 1.00 69.00 92 ARG A N 1
ATOM 771 C CA . ARG A 1 92 ? 12.993 5.909 -9.774 1.00 69.00 92 ARG A CA 1
ATOM 772 C C . ARG A 1 92 ? 14.219 6.591 -10.408 1.00 69.00 92 ARG A C 1
ATOM 774 O O . ARG A 1 92 ? 15.196 6.845 -9.717 1.00 69.00 92 ARG A O 1
ATOM 781 N N . THR A 1 93 ? 14.200 6.832 -11.718 1.00 72.19 93 THR A N 1
ATOM 782 C CA . THR A 1 93 ? 15.299 7.477 -12.456 1.00 72.19 93 THR A CA 1
ATOM 783 C C . THR A 1 93 ? 15.338 8.996 -12.309 1.00 72.19 93 THR A C 1
ATOM 785 O O . THR A 1 93 ? 16.283 9.627 -12.770 1.00 72.19 93 THR A O 1
ATOM 788 N N . GLU A 1 94 ? 14.316 9.593 -11.707 1.00 76.31 94 GLU A N 1
ATOM 789 C CA . GLU A 1 94 ? 14.188 11.034 -11.556 1.00 76.31 94 GLU A CA 1
ATOM 790 C C . GLU A 1 94 ? 14.630 11.468 -10.154 1.00 76.31 94 GLU A C 1
ATOM 792 O O . GLU A 1 94 ? 14.385 10.794 -9.156 1.00 76.31 94 GLU A O 1
ATOM 797 N N . THR A 1 95 ? 15.266 12.635 -10.072 1.00 80.69 95 THR A N 1
ATOM 798 C CA . THR A 1 95 ? 15.767 13.224 -8.818 1.00 80.69 95 THR A CA 1
ATOM 799 C C . THR A 1 95 ? 14.764 14.165 -8.142 1.00 80.69 95 THR A C 1
ATOM 801 O O . THR A 1 95 ? 15.073 14.770 -7.116 1.00 80.69 95 THR A O 1
ATOM 804 N N . SER A 1 96 ? 13.560 14.308 -8.704 1.00 83.69 96 SER A N 1
ATOM 805 C CA . SER A 1 96 ? 12.505 15.171 -8.163 1.00 83.69 96 SER A CA 1
ATOM 806 C C . SER A 1 96 ? 11.978 14.649 -6.824 1.00 83.69 96 SER A C 1
ATOM 808 O O . SER A 1 96 ? 11.916 13.449 -6.590 1.00 83.69 96 SER A O 1
ATOM 810 N N . SER A 1 97 ? 11.545 15.543 -5.937 1.00 83.62 97 SER A N 1
ATOM 811 C CA . SER A 1 97 ? 10.839 15.188 -4.697 1.00 83.62 97 SER A CA 1
ATOM 812 C C . SER A 1 97 ? 9.326 15.413 -4.782 1.00 83.62 97 SER A C 1
ATOM 814 O O . SER A 1 97 ? 8.614 15.153 -3.809 1.00 83.62 97 SER A O 1
ATOM 816 N N . HIS A 1 98 ? 8.830 15.893 -5.929 1.00 87.75 98 HIS A N 1
ATOM 817 C CA . HIS A 1 98 ? 7.431 16.258 -6.120 1.00 87.75 98 HIS A CA 1
ATOM 818 C C . HIS A 1 98 ? 6.502 15.043 -5.996 1.00 87.75 98 HIS A C 1
ATOM 820 O O . HIS A 1 98 ? 6.824 13.949 -6.463 1.00 87.75 98 HIS A O 1
ATOM 826 N N . ARG A 1 99 ? 5.342 15.239 -5.357 1.00 90.81 99 ARG A N 1
ATOM 827 C CA . ARG A 1 99 ? 4.315 14.209 -5.172 1.00 90.81 99 ARG A CA 1
ATOM 828 C C . ARG A 1 99 ? 2.933 14.778 -5.453 1.00 90.81 99 ARG A C 1
ATOM 830 O O . ARG A 1 99 ? 2.639 15.898 -5.050 1.00 90.81 99 ARG A O 1
ATOM 837 N N . ILE A 1 100 ? 2.095 13.970 -6.086 1.00 91.94 100 ILE A N 1
ATOM 838 C CA . ILE A 1 100 ? 0.722 14.293 -6.466 1.00 91.94 100 ILE A CA 1
ATOM 839 C C . ILE A 1 100 ? -0.211 13.330 -5.734 1.00 91.94 100 ILE A C 1
ATOM 841 O O . ILE A 1 100 ? 0.022 12.121 -5.739 1.00 91.94 100 ILE A O 1
ATOM 845 N N . GLY A 1 101 ? -1.241 13.868 -5.084 1.00 93.62 101 GLY A N 1
ATOM 846 C CA . GLY A 1 101 ? -2.298 13.082 -4.452 1.00 93.62 101 GLY A CA 1
ATOM 847 C C . GLY A 1 101 ? -3.336 12.604 -5.468 1.00 93.62 101 GLY A C 1
ATOM 848 O O . GLY A 1 101 ? -3.602 13.283 -6.457 1.00 93.62 101 GLY A O 1
ATOM 849 N N . TYR A 1 102 ? -3.927 11.442 -5.219 1.00 95.31 102 TYR A N 1
ATOM 850 C CA . TYR A 1 102 ? -5.037 10.903 -5.991 1.00 95.31 102 TYR A CA 1
ATOM 851 C C . TYR A 1 102 ? -6.043 10.222 -5.064 1.00 95.31 102 TYR A C 1
ATOM 853 O O . TYR A 1 102 ? -5.735 9.208 -4.428 1.00 95.31 102 TYR A O 1
ATOM 861 N N . SER A 1 103 ? -7.260 10.751 -5.040 1.00 94.44 103 SER A N 1
ATOM 862 C CA . SER A 1 103 ? -8.387 10.141 -4.344 1.00 94.44 103 SER A CA 1
ATOM 863 C C . SER A 1 103 ? -9.002 9.046 -5.206 1.00 94.44 103 SER A C 1
ATOM 865 O O . SER A 1 103 ? -9.424 9.286 -6.339 1.00 94.44 103 SER A O 1
ATOM 867 N N . HIS A 1 104 ? -9.035 7.825 -4.673 1.00 92.69 104 HIS A N 1
ATOM 868 C CA . HIS A 1 104 ? -9.669 6.702 -5.356 1.00 92.69 104 HIS A CA 1
ATOM 869 C C . HIS A 1 104 ? -11.169 6.936 -5.528 1.00 92.69 104 HIS A C 1
ATOM 871 O O . HIS A 1 104 ? -11.831 7.460 -4.638 1.00 92.69 104 HIS A O 1
ATOM 877 N N . GLN A 1 105 ? -11.697 6.483 -6.662 1.00 94.06 105 GLN A N 1
ATOM 878 C CA . GLN A 1 105 ? -13.124 6.501 -6.964 1.00 94.06 105 GLN A CA 1
ATOM 879 C C . GLN A 1 105 ? -13.629 5.066 -7.120 1.00 94.06 105 GLN A C 1
ATOM 881 O O . GLN A 1 105 ? -12.953 4.237 -7.742 1.00 94.06 105 GLN A O 1
ATOM 886 N N . LEU A 1 106 ? -14.806 4.765 -6.563 1.00 95.62 106 LEU A N 1
ATOM 887 C CA . LEU A 1 106 ? -15.442 3.452 -6.674 1.00 95.62 106 LEU A CA 1
ATOM 888 C C . LEU A 1 106 ? -15.540 3.018 -8.144 1.00 95.62 106 LEU A C 1
ATOM 890 O O . LEU A 1 106 ? -15.922 3.801 -9.013 1.00 95.62 106 LEU A O 1
ATOM 894 N N . GLY A 1 107 ? -15.140 1.778 -8.435 1.00 90.31 107 GLY A N 1
ATOM 895 C CA . GLY A 1 107 ? -15.201 1.197 -9.778 1.00 90.31 107 GLY A CA 1
ATOM 896 C C . GLY A 1 107 ? -14.159 1.729 -10.769 1.00 90.31 107 GLY A C 1
ATOM 897 O O . GLY A 1 107 ? -14.059 1.201 -11.875 1.00 90.31 107 GLY A O 1
ATOM 898 N N . HIS A 1 108 ? -13.349 2.725 -10.397 1.00 93.19 108 HIS A N 1
ATOM 899 C CA . HIS A 1 108 ? -12.326 3.285 -11.277 1.00 93.19 108 HIS A CA 1
ATOM 900 C C . HIS A 1 108 ? -11.004 2.530 -11.138 1.00 93.19 108 HIS A C 1
ATOM 902 O O . HIS A 1 108 ? -10.513 2.284 -10.032 1.00 93.19 108 HIS A O 1
ATOM 908 N N . GLY A 1 109 ? -10.417 2.186 -12.285 1.00 93.62 109 GLY A N 1
ATOM 909 C CA . GLY A 1 109 ? -9.091 1.591 -12.384 1.00 93.62 109 GLY A CA 1
ATOM 910 C C . GLY A 1 109 ? -8.018 2.647 -12.611 1.00 93.62 109 GLY A C 1
ATOM 911 O O . GLY A 1 109 ? -7.998 3.312 -13.643 1.00 93.62 109 GLY A O 1
ATOM 912 N N . LEU A 1 110 ? -7.095 2.763 -11.664 1.00 94.94 110 LEU A N 1
ATOM 913 C CA . LEU A 1 110 ? -5.918 3.608 -11.766 1.00 94.94 110 LEU A CA 1
ATOM 914 C C . LEU A 1 110 ? -4.744 2.799 -12.313 1.00 94.94 110 LEU A C 1
ATOM 916 O O . LEU A 1 110 ? -4.268 1.859 -11.672 1.00 94.94 110 LEU A O 1
ATOM 920 N N . LEU A 1 111 ? -4.271 3.186 -13.492 1.00 94.12 111 LEU A N 1
ATOM 921 C CA . LEU A 1 111 ? -3.117 2.580 -14.138 1.00 94.12 111 LEU A CA 1
ATOM 922 C C . LEU A 1 111 ? -1.869 3.423 -13.866 1.00 94.12 111 LEU A C 1
ATOM 924 O O . LEU A 1 111 ? -1.855 4.613 -14.173 1.00 94.12 111 LEU A O 1
ATOM 928 N N . HIS A 1 112 ? -0.815 2.816 -13.325 1.00 90.62 112 HIS A N 1
ATOM 929 C CA . HIS A 1 112 ? 0.448 3.514 -13.085 1.00 90.62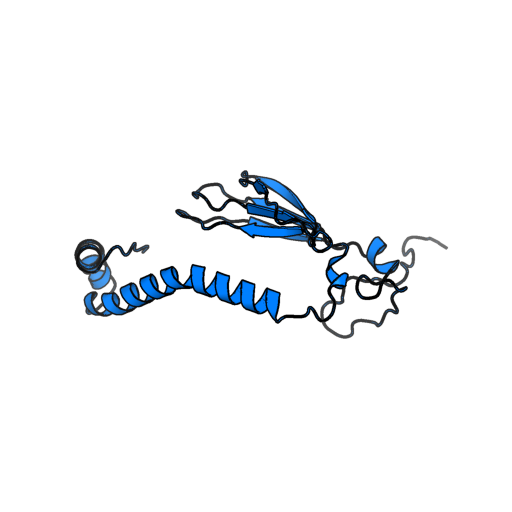 112 HIS A CA 1
ATOM 930 C C . HIS A 1 112 ? 1.664 2.621 -13.336 1.00 90.62 112 HIS A C 1
ATOM 932 O O . HIS A 1 112 ? 1.590 1.389 -13.308 1.00 90.62 112 HIS A O 1
ATOM 938 N N . LEU A 1 113 ? 2.814 3.251 -13.575 1.00 86.50 113 LEU A N 1
ATOM 939 C CA . LEU A 1 113 ? 4.077 2.538 -13.733 1.00 86.50 113 LEU A CA 1
ATOM 940 C C . LEU A 1 113 ? 4.511 1.956 -12.384 1.00 86.50 113 LEU A C 1
ATOM 942 O O . LEU A 1 113 ? 4.494 2.636 -11.359 1.00 86.50 113 LEU A O 1
ATOM 946 N N . GLY A 1 114 ? 4.958 0.703 -12.382 1.00 82.81 114 GLY A N 1
ATOM 947 C CA . GLY A 1 114 ? 5.479 0.038 -11.188 1.00 82.81 114 GLY A CA 1
ATOM 948 C C . GLY A 1 114 ? 6.771 0.670 -10.657 1.00 82.81 114 GLY A C 1
ATOM 949 O O . GLY A 1 114 ? 7.101 0.487 -9.491 1.00 82.81 114 GLY A O 1
ATOM 950 N N . GLN A 1 115 ? 7.488 1.434 -11.492 1.00 78.25 115 GLN A N 1
ATOM 951 C CA . GLN A 1 115 ? 8.684 2.192 -11.098 1.00 78.25 115 GLN A CA 1
ATOM 952 C C . GLN A 1 115 ? 8.393 3.561 -10.487 1.00 78.25 115 GLN A C 1
ATOM 954 O O . GLN A 1 115 ? 9.315 4.211 -9.992 1.00 78.25 115 GLN A O 1
ATOM 959 N N . GLN A 1 116 ? 7.152 4.028 -10.577 1.00 84.75 116 GLN A N 1
ATOM 960 C CA . GLN A 1 116 ? 6.768 5.296 -9.989 1.00 84.75 116 GLN A CA 1
ATOM 961 C C . GLN A 1 116 ? 6.707 5.129 -8.475 1.00 84.75 116 GLN A C 1
ATOM 963 O O . GLN A 1 116 ? 6.082 4.184 -7.988 1.00 84.75 116 GLN A O 1
ATOM 968 N N . LEU A 1 117 ? 7.347 6.020 -7.716 1.00 83.56 117 LEU A N 1
ATOM 969 C CA . LEU A 1 117 ? 7.178 6.045 -6.266 1.00 83.56 117 LEU A CA 1
ATOM 970 C C . LEU A 1 117 ? 5.689 6.232 -5.964 1.00 83.56 117 LEU A C 1
ATOM 972 O O . LEU A 1 117 ? 5.072 7.150 -6.491 1.00 83.56 117 LEU A O 1
ATOM 976 N N . HIS A 1 118 ? 5.106 5.399 -5.112 1.00 90.38 118 HIS A N 1
ATOM 977 C CA . HIS A 1 118 ? 3.714 5.573 -4.715 1.00 90.38 118 HIS A CA 1
ATOM 978 C C . HIS A 1 118 ? 3.456 5.022 -3.318 1.00 90.38 118 HIS A C 1
ATOM 980 O O . HIS A 1 118 ? 4.248 4.251 -2.769 1.00 90.38 118 HIS A O 1
ATOM 986 N N . GLY A 1 119 ? 2.348 5.442 -2.725 1.00 89.69 119 GLY A N 1
ATOM 987 C CA . GLY A 1 119 ? 1.870 4.917 -1.457 1.00 89.69 119 GLY A CA 1
ATOM 988 C C . GLY A 1 119 ? 0.439 5.344 -1.179 1.00 89.69 119 GLY A C 1
ATOM 989 O O . GLY A 1 119 ? -0.150 6.102 -1.943 1.00 89.69 119 GLY A O 1
ATOM 990 N N . ALA A 1 120 ? -0.111 4.840 -0.080 1.00 92.69 120 ALA A N 1
ATOM 991 C CA . ALA A 1 120 ? -1.403 5.258 0.447 1.00 92.69 120 ALA A CA 1
ATOM 992 C C . ALA A 1 120 ? -1.191 6.070 1.728 1.00 92.69 120 ALA A C 1
ATOM 994 O O . ALA A 1 120 ? -0.358 5.710 2.568 1.00 92.69 120 ALA A O 1
ATOM 995 N N . LEU A 1 121 ? -1.935 7.162 1.865 1.00 91.19 121 LEU A N 1
ATOM 996 C CA . LEU A 1 121 ? -2.075 7.896 3.113 1.00 91.19 121 LEU A CA 1
ATOM 997 C C . LEU A 1 121 ? -2.902 7.078 4.123 1.00 91.19 121 LEU A C 1
ATOM 999 O O . LEU A 1 121 ? -3.556 6.101 3.744 1.00 91.19 121 LEU A O 1
ATOM 1003 N N . PRO A 1 122 ? -2.846 7.420 5.422 1.00 89.31 122 PRO A N 1
ATOM 1004 C CA . PRO A 1 122 ? -3.648 6.747 6.437 1.00 89.31 122 PRO A CA 1
ATOM 1005 C C . PRO A 1 122 ? -5.152 6.892 6.173 1.00 89.31 122 PRO A C 1
ATOM 1007 O O . PRO A 1 122 ? -5.611 7.950 5.751 1.00 89.31 122 PRO A O 1
ATOM 1010 N N . ILE A 1 123 ? -5.901 5.830 6.465 1.00 91.88 123 ILE A N 1
ATOM 1011 C CA . ILE A 1 123 ? -7.366 5.845 6.534 1.00 91.88 123 ILE A CA 1
ATOM 1012 C C . ILE A 1 123 ? -7.739 6.258 7.956 1.00 91.88 123 ILE A C 1
ATOM 1014 O O . ILE A 1 123 ? -7.236 5.658 8.911 1.00 91.88 123 ILE A O 1
ATOM 1018 N N . SER A 1 124 ? -8.593 7.267 8.107 1.00 90.50 124 SER A N 1
ATOM 1019 C CA . SER A 1 124 ? -9.039 7.729 9.427 1.00 90.50 124 SER A CA 1
ATOM 1020 C C . SER A 1 124 ? -10.265 6.969 9.930 1.00 90.50 124 SER A C 1
ATOM 1022 O O . SER A 1 124 ? -10.386 6.738 11.133 1.00 90.50 124 SER A O 1
ATOM 1024 N N . GLN A 1 125 ? -11.158 6.550 9.027 1.00 89.88 125 GLN A N 1
ATOM 1025 C CA . GLN A 1 125 ? -12.393 5.826 9.346 1.00 89.88 125 GLN A CA 1
ATOM 1026 C C . GLN A 1 125 ? -12.750 4.802 8.261 1.00 89.88 125 GLN A C 1
ATOM 1028 O O . GLN A 1 125 ? -12.447 4.999 7.085 1.00 89.88 125 GLN A O 1
ATOM 1033 N N . GLY A 1 126 ? -13.438 3.726 8.651 1.00 93.75 126 GLY A N 1
ATOM 1034 C CA . GLY A 1 126 ? -13.921 2.690 7.732 1.00 93.75 126 GLY A CA 1
ATOM 1035 C C . GLY A 1 126 ? -12.848 1.684 7.307 1.00 93.75 126 GLY A C 1
ATOM 1036 O O . GLY A 1 126 ? -11.889 1.410 8.031 1.00 93.75 126 GLY A O 1
ATOM 1037 N N . THR A 1 127 ? -13.033 1.061 6.145 1.00 93.06 127 THR A N 1
ATOM 1038 C CA . THR A 1 127 ? -12.080 0.096 5.569 1.00 93.06 127 THR A CA 1
ATOM 1039 C C . THR A 1 127 ? -12.062 0.262 4.061 1.00 93.06 127 THR A C 1
ATOM 1041 O O . THR A 1 127 ? -13.119 0.288 3.448 1.00 93.06 127 THR A O 1
ATOM 1044 N N . ARG A 1 128 ? -10.874 0.357 3.460 1.00 93.88 128 ARG A N 1
ATOM 1045 C CA . ARG A 1 128 ? -10.704 0.501 2.010 1.00 93.88 128 ARG A CA 1
ATOM 1046 C C . ARG A 1 128 ? -10.315 -0.834 1.377 1.00 93.88 128 ARG A C 1
ATOM 1048 O O . ARG A 1 128 ? -9.318 -1.436 1.781 1.00 93.88 128 ARG A O 1
ATOM 1055 N N . TYR A 1 129 ? -11.057 -1.259 0.361 1.00 94.00 129 TYR A N 1
ATOM 1056 C CA . TYR A 1 129 ? -10.796 -2.462 -0.425 1.00 94.00 129 TYR A CA 1
ATOM 1057 C C . TYR A 1 129 ? -10.346 -2.086 -1.836 1.00 94.00 129 TYR A C 1
ATOM 1059 O O . TYR A 1 129 ? -11.060 -1.398 -2.563 1.00 94.00 129 TYR A O 1
ATOM 1067 N N . ASN A 1 130 ? -9.185 -2.594 -2.251 1.00 94.19 130 ASN A N 1
ATOM 1068 C CA . ASN A 1 130 ? -8.665 -2.397 -3.601 1.00 94.19 130 ASN A CA 1
ATOM 1069 C C . ASN A 1 130 ? -8.310 -3.739 -4.251 1.00 94.19 130 ASN A C 1
ATOM 1071 O O . ASN A 1 130 ? -7.700 -4.594 -3.608 1.00 94.19 130 ASN A O 1
ATOM 1075 N N . LEU A 1 131 ? -8.606 -3.885 -5.544 1.00 93.50 131 LEU A N 1
ATOM 1076 C CA . LEU A 1 131 ? -8.040 -4.939 -6.386 1.00 93.50 131 LEU A CA 1
ATOM 1077 C C . LEU A 1 131 ? -6.777 -4.407 -7.066 1.00 93.50 131 LEU A C 1
ATOM 1079 O O . LEU A 1 131 ? -6.842 -3.466 -7.855 1.00 93.50 131 LEU A O 1
ATOM 1083 N N . ILE A 1 132 ? -5.633 -5.022 -6.771 1.00 92.88 132 ILE A N 1
ATOM 1084 C CA . ILE A 1 132 ? -4.341 -4.657 -7.359 1.00 92.88 132 ILE A CA 1
ATOM 1085 C C . ILE A 1 132 ? -3.884 -5.779 -8.287 1.00 92.88 132 ILE A C 1
ATOM 1087 O O . ILE A 1 132 ? -3.719 -6.920 -7.860 1.00 92.88 132 ILE A O 1
ATOM 1091 N N . ILE A 1 133 ? -3.652 -5.441 -9.554 1.00 90.12 133 ILE A N 1
ATOM 1092 C CA . ILE A 1 133 ? -3.175 -6.364 -10.583 1.00 90.12 133 ILE A CA 1
ATOM 1093 C C . ILE A 1 133 ? -1.815 -5.878 -11.078 1.00 90.12 133 ILE A C 1
ATOM 1095 O O . ILE A 1 133 ? -1.695 -4.800 -11.663 1.00 90.12 133 ILE A O 1
ATOM 1099 N N . TRP A 1 134 ? -0.783 -6.697 -10.873 1.00 87.19 134 TRP A N 1
ATOM 1100 C CA . TRP A 1 134 ? 0.547 -6.460 -11.431 1.00 87.19 134 TRP A CA 1
ATOM 1101 C C . TRP A 1 134 ? 0.665 -7.116 -12.799 1.00 87.19 134 TRP A C 1
ATOM 1103 O O . TRP A 1 134 ? 0.628 -8.340 -12.924 1.00 87.19 134 TRP A O 1
ATOM 1113 N N . MET A 1 135 ? 0.831 -6.297 -13.831 1.00 85.31 135 MET A N 1
ATOM 1114 C CA . MET A 1 135 ? 0.874 -6.757 -15.212 1.00 85.31 135 MET A CA 1
ATOM 1115 C C . MET A 1 135 ? 2.301 -6.757 -15.748 1.00 85.31 135 MET A C 1
ATOM 1117 O O . MET A 1 135 ? 3.100 -5.850 -15.498 1.00 85.31 135 MET A O 1
ATOM 1121 N N . ARG A 1 136 ? 2.614 -7.800 -16.519 1.00 81.44 136 ARG A N 1
ATOM 1122 C CA . ARG A 1 136 ? 3.914 -8.014 -17.159 1.00 81.44 136 ARG A CA 1
ATOM 1123 C C . ARG A 1 136 ? 3.689 -8.445 -18.603 1.00 81.44 136 ARG A C 1
ATOM 1125 O O . ARG A 1 136 ? 2.818 -9.265 -18.870 1.00 81.44 136 ARG A O 1
ATOM 1132 N N . SER A 1 137 ? 4.492 -7.924 -19.529 1.00 81.62 137 SER A N 1
ATOM 1133 C CA . SER A 1 137 ? 4.433 -8.319 -20.939 1.00 81.62 137 SER A CA 1
ATOM 1134 C C . SER A 1 137 ? 5.639 -9.174 -21.312 1.00 81.62 137 SER A C 1
ATOM 1136 O O . SER A 1 137 ? 6.758 -8.665 -21.388 1.00 81.62 137 SER A O 1
ATOM 1138 N N . SER A 1 138 ? 5.415 -10.458 -21.596 1.00 79.62 138 SER A N 1
ATOM 1139 C CA . SER A 1 138 ? 6.467 -11.354 -22.094 1.00 79.62 138 SER A CA 1
ATOM 1140 C C . SER A 1 138 ? 7.030 -10.879 -23.435 1.00 79.62 138 SER A C 1
ATOM 1142 O O . SER A 1 138 ? 8.235 -10.933 -23.640 1.00 79.62 138 SER A O 1
ATOM 1144 N N . ARG A 1 139 ? 6.200 -10.299 -24.316 1.00 77.69 139 ARG A N 1
ATOM 1145 C CA . ARG A 1 139 ? 6.640 -9.705 -25.594 1.00 77.69 139 ARG A CA 1
ATOM 1146 C C . ARG A 1 139 ? 7.695 -8.614 -25.412 1.00 77.69 139 ARG A C 1
ATOM 1148 O O . ARG A 1 139 ? 8.571 -8.480 -26.261 1.00 77.69 139 ARG A O 1
ATOM 1155 N N . VAL A 1 140 ? 7.599 -7.825 -24.343 1.00 77.75 140 VAL A N 1
ATOM 1156 C CA . VAL A 1 140 ? 8.588 -6.780 -24.051 1.00 77.75 140 VAL A CA 1
ATOM 1157 C C . VAL A 1 140 ? 9.784 -7.374 -23.304 1.00 77.75 140 VAL A C 1
ATOM 1159 O O . VAL A 1 140 ? 10.920 -7.142 -23.705 1.00 77.75 140 VAL A O 1
ATOM 1162 N N . ARG A 1 141 ? 9.544 -8.213 -22.285 1.00 78.56 141 ARG A N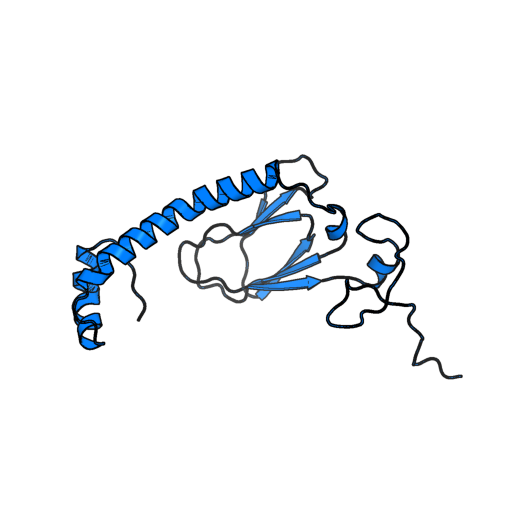 1
ATOM 1163 C CA . ARG A 1 141 ? 10.604 -8.844 -21.472 1.00 78.56 141 ARG A CA 1
ATOM 1164 C C . ARG A 1 141 ? 11.499 -9.792 -22.271 1.00 78.56 141 ARG A C 1
ATOM 1166 O O . ARG A 1 141 ? 12.676 -9.896 -21.975 1.00 78.56 141 ARG A O 1
ATOM 1173 N N . ASN A 1 142 ? 10.974 -10.449 -23.301 1.00 81.25 142 ASN A N 1
ATOM 1174 C CA . ASN A 1 142 ? 11.755 -11.327 -24.171 1.00 81.25 142 ASN A CA 1
ATOM 1175 C C . ASN A 1 142 ? 12.749 -10.574 -25.070 1.00 81.25 142 ASN A C 1
ATOM 1177 O O . ASN A 1 142 ? 13.606 -11.222 -25.656 1.00 81.25 142 ASN A O 1
ATOM 1181 N N . ARG A 1 143 ? 12.625 -9.246 -25.229 1.00 81.25 143 ARG A N 1
ATOM 1182 C CA . ARG A 1 143 ? 13.563 -8.459 -26.048 1.00 81.25 143 ARG A CA 1
ATOM 1183 C C . ARG A 1 143 ? 14.840 -8.155 -25.281 1.00 81.25 143 ARG A C 1
ATOM 1185 O O . ARG A 1 143 ? 15.921 -8.463 -25.755 1.00 81.25 143 ARG A O 1
ATOM 1192 N N . LEU A 1 144 ? 14.695 -7.553 -24.105 1.00 76.25 144 LEU A N 1
ATOM 1193 C CA . LEU A 1 144 ? 15.800 -7.211 -23.221 1.00 76.25 144 LEU A CA 1
ATOM 1194 C C . LEU A 1 144 ? 15.426 -7.604 -21.799 1.00 76.25 144 LEU A C 1
ATOM 1196 O O . LEU A 1 144 ? 14.326 -7.313 -21.317 1.00 76.25 144 LEU A O 1
ATOM 1200 N N . CYS A 1 145 ? 16.359 -8.276 -21.138 1.00 71.12 145 CYS A N 1
ATOM 1201 C CA . CYS A 1 145 ? 16.271 -8.605 -19.737 1.00 71.12 145 CYS A CA 1
ATOM 1202 C C . CYS A 1 145 ? 16.153 -7.297 -18.950 1.00 71.12 145 CYS A C 1
ATOM 1204 O O . CYS A 1 145 ? 17.081 -6.492 -18.978 1.00 71.12 145 CYS A O 1
ATOM 1206 N N . PRO A 1 146 ? 15.077 -7.101 -18.174 1.00 63.88 146 PRO A N 1
ATOM 1207 C CA . PRO A 1 146 ? 14.905 -5.899 -17.377 1.00 63.88 146 PRO A CA 1
ATOM 1208 C C . PRO A 1 146 ? 15.987 -5.768 -16.305 1.00 63.88 146 PRO A C 1
ATOM 1210 O O . PRO A 1 146 ? 16.050 -4.742 -15.662 1.00 63.88 146 PRO A O 1
ATOM 1213 N N . MET A 1 147 ? 16.808 -6.789 -16.052 1.00 62.75 147 MET A N 1
ATOM 1214 C CA . MET A 1 147 ? 17.820 -6.757 -14.996 1.00 62.75 147 MET A CA 1
ATOM 1215 C C . MET A 1 147 ? 19.168 -6.220 -15.467 1.00 62.75 147 MET A C 1
ATOM 1217 O O . MET A 1 147 ? 19.855 -5.568 -14.687 1.00 62.75 147 MET A O 1
ATOM 1221 N N . CYS A 1 148 ? 19.538 -6.502 -16.715 1.00 70.94 148 CYS A N 1
ATOM 1222 C CA . CYS A 1 148 ? 20.866 -6.211 -17.255 1.00 70.94 148 CYS A CA 1
ATOM 1223 C C . CYS A 1 148 ? 20.843 -5.553 -18.642 1.00 70.94 148 CYS A C 1
ATOM 1225 O O . CYS A 1 148 ? 21.907 -5.324 -19.210 1.00 70.94 148 CYS A O 1
ATOM 1227 N N . ASP A 1 149 ? 19.656 -5.296 -19.200 1.00 70.69 149 ASP A N 1
ATOM 1228 C CA . ASP A 1 149 ? 19.449 -4.745 -20.543 1.00 70.69 149 ASP A CA 1
ATOM 1229 C C . ASP A 1 149 ? 20.152 -5.546 -21.660 1.00 70.69 149 ASP A C 1
ATOM 1231 O O . ASP A 1 149 ? 20.458 -5.016 -22.723 1.00 70.69 149 ASP A O 1
ATOM 1235 N N . GLN A 1 150 ? 20.392 -6.843 -21.429 1.00 79.38 150 GLN A N 1
ATOM 1236 C CA . GLN A 1 150 ? 20.907 -7.798 -22.420 1.00 79.38 150 GLN A CA 1
ATOM 1237 C C . GLN A 1 150 ? 19.799 -8.731 -22.908 1.00 79.38 150 GLN A C 1
ATOM 1239 O O . GLN A 1 150 ? 18.799 -8.921 -22.215 1.00 79.38 150 GLN A O 1
ATOM 1244 N N . GLU A 1 151 ? 19.979 -9.362 -24.069 1.00 84.38 151 GLU A N 1
ATOM 1245 C CA . GLU A 1 151 ? 19.060 -10.407 -24.534 1.00 84.38 151 GLU A CA 1
ATOM 1246 C C . GLU A 1 151 ? 18.962 -11.539 -23.483 1.00 84.38 151 GLU A C 1
ATOM 1248 O O . GLU A 1 151 ? 19.990 -12.051 -23.025 1.00 84.38 151 GLU A O 1
ATOM 1253 N N . PRO A 1 152 ? 17.750 -11.910 -23.028 1.00 84.12 152 PRO A N 1
ATOM 1254 C CA . PRO A 1 152 ? 17.595 -12.871 -21.944 1.00 84.12 152 PRO A CA 1
ATOM 1255 C C . PRO A 1 152 ? 17.914 -14.303 -22.398 1.00 84.12 152 PRO A C 1
ATOM 1257 O O . PRO A 1 152 ? 17.290 -14.833 -23.316 1.00 84.12 152 PRO A O 1
ATOM 1260 N N . SER A 1 153 ? 18.820 -14.972 -21.681 1.00 85.94 153 SER A N 1
ATOM 1261 C CA . SER A 1 153 ? 19.018 -16.422 -21.795 1.00 85.94 153 SER A CA 1
ATOM 1262 C C . SER A 1 153 ? 17.988 -17.159 -20.935 1.00 85.94 153 SER A C 1
ATOM 1264 O O . SER A 1 153 ? 17.913 -16.942 -19.724 1.00 85.94 153 SER A O 1
ATOM 1266 N N . LEU A 1 154 ? 17.155 -17.997 -21.558 1.00 85.56 154 LEU A N 1
ATOM 1267 C CA . LEU A 1 154 ? 16.018 -18.639 -20.893 1.00 85.56 154 LEU A CA 1
ATOM 1268 C C . LEU A 1 154 ? 16.375 -20.032 -20.372 1.00 85.56 154 LEU A C 1
ATOM 1270 O O . LEU A 1 154 ? 16.877 -20.874 -21.114 1.00 85.56 154 LEU A O 1
ATOM 1274 N N . VAL A 1 155 ? 16.016 -20.302 -19.116 1.00 85.69 155 VAL A N 1
ATOM 1275 C CA . VAL A 1 155 ? 16.099 -21.633 -18.500 1.00 85.69 155 VAL A CA 1
ATOM 1276 C C . VAL A 1 155 ? 14.683 -22.112 -18.154 1.00 85.69 155 VAL A C 1
ATOM 1278 O O . VAL A 1 155 ? 13.919 -21.341 -17.569 1.00 85.69 155 VAL A O 1
ATOM 1281 N N . PRO A 1 156 ? 14.300 -23.362 -18.488 1.00 87.44 156 PRO A N 1
ATOM 1282 C CA . PRO A 1 156 ? 12.994 -23.901 -18.122 1.00 87.44 156 PRO A CA 1
ATOM 1283 C C . PRO A 1 156 ? 12.772 -23.917 -16.607 1.00 87.44 156 PRO A C 1
ATOM 1285 O O . PRO A 1 156 ? 13.618 -24.386 -15.840 1.00 87.44 156 PRO A O 1
ATOM 1288 N N . VAL A 1 157 ? 11.600 -23.451 -16.178 1.00 84.50 157 VAL A N 1
ATOM 1289 C CA . VAL A 1 157 ? 11.189 -23.493 -14.771 1.00 84.50 157 VAL A CA 1
ATOM 1290 C C . VAL A 1 157 ? 10.793 -24.923 -14.433 1.00 84.50 157 VAL A C 1
ATOM 1292 O O . VAL A 1 157 ? 9.813 -25.438 -14.963 1.00 84.50 157 VAL A O 1
ATOM 1295 N N . LYS A 1 158 ? 11.563 -25.576 -13.559 1.00 86.69 158 LYS A N 1
ATOM 1296 C CA . LYS A 1 158 ? 11.292 -26.963 -13.152 1.00 86.69 158 LYS A CA 1
ATOM 1297 C C . LYS A 1 158 ? 10.129 -27.069 -12.164 1.00 86.69 158 LYS A C 1
ATOM 1299 O O . LYS A 1 158 ? 9.373 -28.022 -12.245 1.00 86.69 158 LYS A O 1
ATOM 1304 N N . ASN A 1 159 ? 9.993 -26.096 -11.258 1.00 83.88 159 ASN A N 1
ATOM 1305 C CA . ASN A 1 159 ? 8.959 -26.047 -10.223 1.00 83.88 159 ASN A CA 1
ATOM 1306 C C . ASN A 1 159 ? 8.511 -24.595 -9.994 1.00 83.88 159 ASN A C 1
ATOM 1308 O O . ASN A 1 159 ? 9.352 -23.699 -9.940 1.00 83.88 159 ASN A O 1
ATOM 1312 N N . GLY A 1 160 ? 7.210 -24.374 -9.789 1.00 81.00 160 GLY A N 1
ATOM 1313 C CA . GLY A 1 160 ? 6.656 -23.060 -9.449 1.00 81.00 160 GLY A CA 1
ATOM 1314 C C . GLY A 1 160 ? 6.486 -22.114 -10.643 1.00 81.00 160 GLY A C 1
ATOM 1315 O O . GLY A 1 160 ? 6.283 -22.546 -11.776 1.00 81.00 160 GLY A O 1
ATOM 1316 N N . PHE A 1 161 ? 6.526 -20.808 -10.371 1.00 75.81 161 PHE A N 1
ATOM 1317 C CA . PHE A 1 161 ? 6.312 -19.752 -11.363 1.00 75.81 161 PHE A CA 1
ATOM 1318 C C . PHE A 1 161 ? 7.643 -19.118 -11.781 1.00 75.81 161 PHE A C 1
ATOM 1320 O O . PHE A 1 161 ? 8.473 -18.807 -10.932 1.00 75.81 161 PHE A O 1
ATOM 1327 N N . GLY A 1 162 ? 7.835 -18.910 -13.086 1.00 74.94 162 GLY A N 1
ATOM 1328 C CA . GLY A 1 162 ? 9.006 -18.212 -13.626 1.00 74.94 162 GLY A CA 1
ATOM 1329 C C . GLY A 1 162 ? 8.874 -16.693 -13.654 1.00 74.94 162 GLY A C 1
ATOM 1330 O O . GLY A 1 162 ? 7.809 -16.128 -13.411 1.00 74.94 162 GLY A O 1
ATOM 1331 N N . ASP A 1 163 ? 9.938 -16.024 -14.095 1.00 76.00 163 ASP A N 1
ATOM 1332 C CA . ASP A 1 163 ? 10.039 -14.556 -14.152 1.00 76.00 163 ASP A CA 1
ATOM 1333 C C . ASP A 1 163 ? 9.244 -13.892 -15.297 1.00 76.00 163 ASP A C 1
ATOM 1335 O O . ASP A 1 163 ? 9.457 -12.719 -15.631 1.00 76.00 163 ASP A O 1
ATOM 1339 N N . GLY A 1 164 ? 8.312 -14.626 -15.912 1.00 77.75 164 GLY A N 1
ATOM 1340 C CA . GLY A 1 164 ? 7.422 -14.120 -16.960 1.00 77.75 164 GLY A CA 1
ATOM 1341 C C . GLY A 1 164 ? 8.071 -13.953 -18.338 1.00 77.75 164 GLY A C 1
ATOM 1342 O O . GLY A 1 164 ? 7.569 -13.175 -19.150 1.00 77.75 164 GLY A O 1
ATOM 1343 N N . PHE A 1 165 ? 9.177 -14.653 -18.602 1.00 81.69 165 PHE A N 1
ATOM 1344 C CA . PHE A 1 165 ? 9.733 -14.816 -19.948 1.00 81.69 165 PHE A CA 1
ATOM 1345 C C . PHE A 1 165 ? 9.126 -16.043 -20.628 1.00 81.69 165 PHE A C 1
ATOM 1347 O O . PHE A 1 165 ? 8.728 -16.999 -19.964 1.00 81.69 165 PHE A O 1
ATOM 1354 N N . THR A 1 166 ? 9.065 -16.024 -21.956 1.00 83.31 166 THR A N 1
ATOM 1355 C CA . THR A 1 166 ? 8.504 -17.131 -22.747 1.00 83.31 166 THR A CA 1
ATOM 1356 C C . THR A 1 166 ? 9.469 -17.520 -23.861 1.00 83.31 166 THR A C 1
ATOM 1358 O O . THR A 1 166 ? 10.036 -16.642 -24.506 1.00 83.31 166 THR A O 1
ATOM 1361 N N . ALA A 1 167 ? 9.668 -18.819 -24.103 1.00 78.31 167 ALA A N 1
ATOM 1362 C CA . ALA A 1 167 ? 10.392 -19.280 -25.290 1.00 78.31 167 ALA A CA 1
ATOM 1363 C C . ALA A 1 167 ? 9.622 -18.894 -26.569 1.00 78.31 167 ALA A C 1
ATOM 1365 O O . ALA A 1 167 ? 8.428 -18.590 -26.496 1.00 78.31 167 ALA A O 1
ATOM 1366 N N . LYS A 1 168 ? 10.287 -18.889 -27.738 1.00 69.88 168 LYS A N 1
ATOM 1367 C CA . LYS A 1 168 ? 9.631 -18.597 -29.028 1.00 69.88 168 LYS A CA 1
ATOM 1368 C C . LYS A 1 168 ? 8.338 -19.409 -29.152 1.00 69.88 168 LYS A C 1
ATOM 1370 O O . LYS A 1 168 ? 8.352 -20.633 -29.053 1.00 69.88 168 LYS A O 1
ATOM 1375 N N . THR A 1 169 ? 7.230 -18.705 -29.359 1.00 61.44 169 THR A N 1
ATOM 1376 C CA . THR A 1 169 ? 5.913 -19.297 -29.585 1.00 61.44 169 THR A CA 1
ATOM 1377 C C . THR A 1 169 ? 5.946 -20.117 -30.867 1.00 61.44 169 THR A C 1
ATOM 1379 O O . THR A 1 169 ? 6.080 -19.556 -31.954 1.00 61.44 169 THR A O 1
ATOM 1382 N N . VAL A 1 170 ? 5.814 -21.437 -30.747 1.00 58.06 170 VAL A N 1
ATOM 1383 C CA . VAL A 1 170 ? 5.443 -22.284 -31.882 1.00 58.06 170 VAL A CA 1
ATOM 1384 C C . VAL A 1 170 ? 3.994 -21.946 -32.210 1.00 58.06 170 VAL A C 1
ATOM 1386 O O . VAL A 1 170 ? 3.140 -21.962 -31.321 1.00 58.06 170 VAL A O 1
ATOM 1389 N N . ASN A 1 171 ? 3.713 -21.582 -33.460 1.00 57.16 171 ASN A N 1
ATOM 1390 C CA . ASN A 1 171 ? 2.337 -21.398 -33.896 1.00 57.16 171 ASN A CA 1
ATOM 1391 C C . ASN A 1 171 ? 1.660 -22.775 -33.919 1.00 57.16 171 ASN A C 1
ATOM 1393 O O . ASN A 1 171 ? 1.810 -23.536 -34.863 1.00 57.16 171 ASN A O 1
ATOM 1397 N N . VAL A 1 172 ? 0.933 -23.113 -32.857 1.00 56.53 172 VAL A N 1
ATOM 1398 C CA . VAL A 1 172 ? 0.173 -24.371 -32.771 1.00 56.53 172 VAL A CA 1
ATOM 1399 C C . VAL A 1 172 ? -1.022 -24.415 -33.732 1.00 56.53 172 VAL A C 1
ATOM 1401 O O . VAL A 1 172 ? -1.608 -25.475 -33.914 1.00 56.53 172 VAL A O 1
ATOM 1404 N N . CYS A 1 173 ? -1.358 -23.288 -34.371 1.00 59.50 173 CYS A N 1
ATOM 1405 C CA . CYS A 1 173 ? -2.423 -23.172 -35.366 1.00 59.50 173 CYS A CA 1
ATOM 1406 C C . CYS A 1 173 ? -1.903 -23.032 -36.807 1.00 59.50 173 CYS A C 1
ATOM 1408 O O . CYS A 1 173 ? -2.713 -22.832 -37.710 1.00 59.50 173 CYS A O 1
ATOM 1410 N N . SER A 1 174 ? -0.589 -23.105 -37.066 1.00 53.16 174 SER A N 1
ATOM 1411 C CA . SER A 1 174 ? -0.110 -23.214 -38.448 1.00 53.16 174 SER A CA 1
ATOM 1412 C C . SER A 1 174 ? -0.329 -24.646 -38.923 1.00 53.16 174 SER A C 1
ATOM 1414 O O . SER A 1 174 ? 0.423 -25.545 -38.551 1.00 53.16 174 SER A O 1
ATOM 1416 N N . THR A 1 175 ? -1.381 -24.858 -39.711 1.00 47.47 175 THR A N 1
ATOM 1417 C CA . THR A 1 175 ? -1.570 -26.088 -40.482 1.00 47.47 175 THR A CA 1
ATOM 1418 C C . THR A 1 175 ? -0.417 -26.256 -41.469 1.00 47.47 175 THR A C 1
ATOM 1420 O O . THR A 1 175 ? -0.011 -25.281 -42.105 1.00 47.47 175 THR A O 1
ATOM 1423 N N . SER A 1 176 ? 0.116 -27.479 -41.533 1.00 57.34 176 SER A N 1
ATOM 1424 C CA . SER A 1 176 ? 1.089 -27.929 -42.539 1.00 57.34 176 SER A CA 1
ATOM 1425 C C . SER A 1 176 ? 0.553 -27.808 -43.960 1.00 57.34 176 SER A C 1
ATOM 1427 O O . SER A 1 176 ? -0.684 -27.909 -44.124 1.00 57.34 176 SER A O 1
#

pLDDT: mean 82.87, std 12.54, range [47.47, 96.19]

Sequence (176 aa):
MHVTFHGRDRFLREYGEVLKMKGCRNPEDLVQELEEEVLRRQKLQEESWRRRQLVASQYTQLNPHIFTLQVTLNISLNEDYSDGDLYFGPLRTETSSHRIGYSHQLGHGLLHLGQQLHGALPISQGTRYNLIIWMRSSRVRNRLCPMCDQEPSLVPVKNGFGDGFTAKTVNVCSTS

Radius of gyration: 24.18 Å; chains: 1; bounding box: 43×44×77 Å

Foldseek 3Di:
DDADDPADVVRCVPCVVVCVVVPNPGPNVCRVVVVVVVVVVVCCVVVVVVVVVVCVVPPDPPFLQQQPAKKKKKAWADDQFDAFWKKWAAFPPDPDGDIDTHDHDHGDIDIDRSRIDMDIDDIPDDDTDMDMDIDDDLVVCCCAPSRPRHRDDDDDDPDDDDSSHDDPDDPPPDDD

Organism: Penaeus vannamei (NCBI:txid6689)

Secondary structure (DSSP, 8-state):
-----S-HHHHHHHHHHHHHHTT-S-TTHHHHHHHHHHHHHHHHHHHHHHHHHHHHHH---S-GGGGTT-EEEEEE----EEE--EEEEEETT------EEE---BTPEEEEETTEEEEEPPEEEE---EEEEEE--HHHHTTS-TTTSSPPPP---SSS--SS-------TT---